Protein AF-A0A154P3H9-F1 (afdb_monomer_lite)

InterPro domains:
  IPR005570 DNA-directed RNA polymerases I, II, and III subunit RPABC3 [PF03870] (1-70)
  IPR005570 DNA-directed RNA polymerases I, II, and III subunit RPABC3 [PTHR10917] (1-70)
  IPR005570 DNA-directed RNA polymerases I, II, and III subunit RPABC3 [SM00658] (1-76)
  IPR012340 Nucleic acid-binding, OB-fold [G3DSA:2.40.50.140] (1-77)
  IPR012340 Nucleic acid-binding, OB-fold [SSF50249] (1-70)

pLDDT: mean 86.1, std 14.16, range [37.34, 97.75]

Organism: Dufourea novaeangliae (NCBI:txid178035)

Radius of gyration: 16.18 Å; chains: 1; bounding box: 34×30×44 Å

Secondary structure (DSSP, 8-state):
--------TTTS---TT--------S-S-TT-PPP-S---SGGGGG--GGGG-S------------GGGTTS-----

Sequence (77 aa):
MDLILDINSWLYPMELGDKFRLVLSTTLREDGYPDGGEWNATEQEGGSRADSFEYVMSGKVYRIEGDEASNEPSSRL

Structure (mmCIF, N/CA/C/O backbone):
data_AF-A0A154P3H9-F1
#
_entry.id   AF-A0A154P3H9-F1
#
loop_
_atom_site.group_PDB
_atom_site.id
_atom_site.type_symbol
_atom_site.label_atom_id
_atom_site.label_alt_id
_atom_site.label_comp_id
_atom_site.label_asym_id
_atom_site.label_entity_id
_atom_site.label_seq_id
_atom_site.pdbx_PDB_ins_code
_atom_site.Cartn_x
_atom_site.Cartn_y
_atom_site.Cartn_z
_atom_site.occupancy
_atom_site.B_iso_or_equiv
_atom_site.auth_seq_id
_atom_site.auth_comp_id
_atom_site.auth_asym_id
_atom_site.auth_atom_id
_atom_site.pdbx_PDB_model_num
ATOM 1 N N . MET A 1 1 ? -9.835 -11.542 10.060 1.00 77.12 1 MET A N 1
ATOM 2 C CA . MET A 1 1 ? -8.527 -10.913 9.815 1.00 77.12 1 MET A CA 1
ATOM 3 C C . MET A 1 1 ? -8.788 -9.440 9.929 1.00 77.12 1 MET A C 1
ATOM 5 O O . MET A 1 1 ? -9.615 -8.942 9.173 1.00 77.12 1 MET A O 1
ATOM 9 N N . ASP A 1 2 ? -8.152 -8.807 10.901 1.00 88.19 2 ASP A N 1
ATOM 10 C CA . ASP A 1 2 ? -8.356 -7.396 11.192 1.00 88.19 2 ASP A CA 1
ATOM 11 C C . ASP A 1 2 ? -7.142 -6.637 10.662 1.00 88.19 2 ASP A C 1
ATOM 13 O O . ASP A 1 2 ? -6.025 -7.159 10.660 1.00 88.19 2 ASP A O 1
ATOM 17 N N . LEU A 1 3 ? -7.371 -5.434 10.148 1.00 91.94 3 LEU A N 1
ATOM 18 C CA . LEU A 1 3 ? -6.338 -4.593 9.562 1.00 91.94 3 LEU A CA 1
ATOM 19 C C . LEU A 1 3 ? -6.443 -3.205 10.180 1.00 91.94 3 LEU A C 1
ATOM 21 O O . LEU A 1 3 ? -7.492 -2.569 10.100 1.00 91.94 3 LEU A O 1
ATOM 25 N N . ILE A 1 4 ? -5.335 -2.738 10.744 1.00 94.62 4 ILE A N 1
ATOM 26 C CA . ILE A 1 4 ? -5.129 -1.332 11.081 1.00 94.62 4 ILE A CA 1
ATOM 27 C C . ILE A 1 4 ? -4.132 -0.798 10.057 1.00 94.62 4 ILE A C 1
ATOM 29 O O . ILE A 1 4 ? -3.063 -1.380 9.871 1.00 94.62 4 ILE A O 1
ATOM 33 N N . LEU A 1 5 ? -4.513 0.265 9.354 1.00 95.44 5 LEU A N 1
ATOM 34 C CA . LEU A 1 5 ? -3.714 0.859 8.292 1.00 95.44 5 LEU A CA 1
ATOM 35 C C . LEU A 1 5 ? -3.874 2.374 8.326 1.00 95.44 5 LEU A C 1
ATOM 37 O O . LEU A 1 5 ? -4.970 2.886 8.099 1.00 95.44 5 LEU A O 1
ATOM 41 N N . ASP A 1 6 ? -2.774 3.076 8.567 1.00 96.88 6 ASP A N 1
ATOM 42 C CA . ASP A 1 6 ? -2.731 4.524 8.415 1.00 96.88 6 ASP A CA 1
ATOM 43 C C . ASP A 1 6 ? -2.654 4.882 6.927 1.00 96.88 6 ASP A C 1
ATOM 45 O O . ASP A 1 6 ? -1.880 4.293 6.169 1.00 96.88 6 ASP A O 1
ATOM 49 N N . ILE A 1 7 ? -3.451 5.865 6.508 1.00 96.62 7 ILE A N 1
ATOM 50 C CA . ILE A 1 7 ? -3.472 6.376 5.134 1.00 96.62 7 ILE A CA 1
ATOM 51 C C . ILE A 1 7 ? -3.381 7.899 5.126 1.00 96.62 7 ILE A C 1
ATOM 53 O O . ILE A 1 7 ? -3.808 8.575 6.064 1.00 96.62 7 ILE A O 1
ATOM 57 N N . ASN A 1 8 ? -2.887 8.460 4.024 1.00 97.75 8 ASN A N 1
ATOM 58 C CA . ASN A 1 8 ? -3.021 9.891 3.778 1.00 97.75 8 ASN A CA 1
ATOM 59 C C . ASN A 1 8 ? -4.407 10.196 3.186 1.00 97.75 8 ASN A C 1
ATOM 61 O O . ASN A 1 8 ? -4.586 10.193 1.967 1.00 97.75 8 ASN A O 1
ATOM 65 N N . SER A 1 9 ? -5.375 10.488 4.055 1.00 95.88 9 SER A N 1
ATOM 66 C CA . SER A 1 9 ? -6.770 10.738 3.666 1.00 95.88 9 SER A CA 1
ATOM 67 C C . SER A 1 9 ? -6.992 12.036 2.885 1.00 95.88 9 SER A C 1
ATOM 69 O O . SER A 1 9 ? -8.041 12.205 2.270 1.00 95.88 9 SER A O 1
ATOM 71 N N . TRP A 1 10 ? -6.018 12.953 2.870 1.00 97.38 10 TRP A N 1
ATOM 72 C CA . TRP A 1 10 ? -6.087 14.146 2.020 1.00 97.38 10 TRP A CA 1
ATOM 73 C C . TRP A 1 10 ? -5.831 13.812 0.550 1.00 97.38 10 TRP A C 1
ATOM 75 O O . TRP A 1 10 ? -6.401 14.455 -0.326 1.00 97.38 10 TRP A O 1
ATOM 85 N N . LEU A 1 11 ? -4.973 12.820 0.282 1.00 97.19 11 LEU A N 1
ATOM 86 C CA . LEU A 1 11 ? -4.698 12.339 -1.075 1.00 97.19 11 LEU A CA 1
ATOM 87 C C . LEU A 1 11 ? -5.706 11.279 -1.520 1.00 97.19 11 LEU A C 1
ATOM 89 O O . LEU A 1 11 ? -6.091 11.260 -2.685 1.00 97.19 11 LEU A O 1
ATOM 93 N N . TYR A 1 12 ? -6.121 10.409 -0.597 1.00 97.38 12 TYR A N 1
ATOM 94 C CA . TYR A 1 12 ? -7.042 9.310 -0.866 1.00 97.38 12 TYR A CA 1
ATOM 95 C C . TYR A 1 12 ? -8.169 9.292 0.181 1.00 97.38 12 TYR A C 1
ATOM 97 O O . TYR A 1 12 ? -8.046 8.625 1.214 1.00 97.38 12 TYR A O 1
ATOM 105 N N . PRO A 1 13 ? -9.240 10.080 -0.031 1.00 97.06 13 PRO A N 1
ATOM 106 C CA . PRO A 1 13 ? -10.369 10.150 0.890 1.00 97.06 13 PRO A CA 1
ATOM 107 C C . PRO A 1 13 ? -11.100 8.807 0.965 1.00 97.06 13 PRO A C 1
ATOM 109 O O . PRO A 1 13 ? -11.383 8.205 -0.066 1.00 97.06 13 PRO A O 1
ATOM 112 N N . MET A 1 14 ? -11.435 8.365 2.177 1.00 95.19 14 MET A N 1
ATOM 113 C CA . MET A 1 14 ? -12.262 7.178 2.413 1.00 95.19 14 MET A CA 1
ATOM 114 C C . MET A 1 14 ? -13.329 7.467 3.467 1.00 95.19 14 MET A C 1
ATOM 116 O O . MET A 1 14 ? -13.092 8.236 4.406 1.00 95.19 14 MET A O 1
ATOM 120 N N . GLU A 1 15 ? -14.475 6.810 3.337 1.00 95.75 15 GLU A N 1
ATOM 121 C CA . GLU A 1 15 ? -15.609 6.910 4.249 1.00 95.75 15 GLU A CA 1
ATOM 122 C C . GLU A 1 15 ? -15.845 5.608 5.028 1.00 95.75 15 GLU A C 1
ATOM 124 O O . GLU A 1 15 ? -15.361 4.519 4.700 1.00 95.75 15 GLU A O 1
ATOM 129 N N . LEU A 1 16 ? -16.609 5.713 6.116 1.00 95.38 16 LEU A N 1
ATOM 130 C CA . LEU A 1 16 ? -16.967 4.548 6.913 1.00 95.38 16 LEU A CA 1
ATOM 131 C C . LEU A 1 16 ? -17.867 3.604 6.102 1.00 95.38 16 LEU A C 1
ATOM 133 O O . LEU A 1 16 ? -18.961 3.979 5.690 1.00 95.38 16 LEU A O 1
ATOM 137 N N . GLY A 1 17 ? -17.441 2.348 5.969 1.00 95.75 17 GLY A N 1
ATOM 138 C 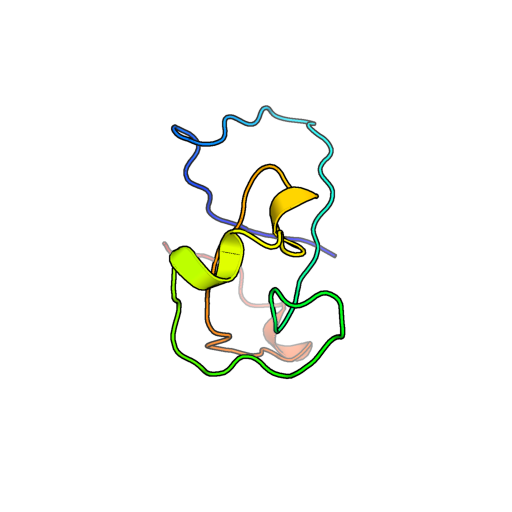CA . GLY A 1 17 ? -18.179 1.311 5.242 1.00 95.75 17 GLY A CA 1
ATOM 139 C C . GLY A 1 17 ? -17.713 1.099 3.801 1.00 95.75 17 GLY A C 1
ATOM 140 O O . GLY A 1 17 ? -18.180 0.148 3.165 1.00 95.75 17 GLY A O 1
ATOM 141 N N . ASP A 1 18 ? -16.770 1.913 3.316 1.00 96.50 18 ASP A N 1
ATOM 142 C CA . ASP A 1 18 ? -16.151 1.712 2.011 1.00 96.50 18 ASP A CA 1
ATOM 143 C C . ASP A 1 18 ? -15.478 0.343 1.916 1.00 96.50 18 ASP A C 1
ATOM 145 O O . ASP A 1 18 ? -14.827 -0.153 2.842 1.00 96.50 18 ASP A O 1
ATOM 149 N N . LYS A 1 19 ? -15.646 -0.287 0.754 1.00 96.12 19 LYS A N 1
ATOM 150 C CA . LYS A 1 19 ? -15.003 -1.556 0.423 1.00 96.12 19 LYS A CA 1
ATOM 151 C C . LYS A 1 19 ? -13.878 -1.282 -0.553 1.00 96.12 19 LYS A C 1
ATOM 153 O O . LYS A 1 19 ? -14.116 -0.743 -1.627 1.00 96.12 19 LYS A O 1
ATOM 158 N N . PHE A 1 20 ? -12.681 -1.735 -0.215 1.00 95.31 20 PHE A N 1
ATOM 159 C CA . PHE A 1 20 ? -11.506 -1.589 -1.063 1.00 95.31 20 PHE A CA 1
ATOM 160 C C . PHE A 1 20 ? -10.819 -2.936 -1.282 1.00 95.31 20 PHE A C 1
ATOM 162 O O . PHE A 1 20 ? -10.990 -3.892 -0.519 1.00 95.31 20 PHE A O 1
ATOM 169 N N . ARG A 1 21 ? -10.037 -3.014 -2.360 1.00 96.25 21 ARG A N 1
ATOM 170 C CA . ARG A 1 21 ? -9.211 -4.177 -2.687 1.00 96.25 21 ARG A CA 1
ATOM 171 C C . ARG A 1 21 ? -7.775 -3.897 -2.260 1.00 96.25 21 ARG A C 1
ATOM 173 O O . ARG A 1 21 ? -7.135 -3.014 -2.817 1.00 96.25 21 ARG A O 1
ATOM 180 N N . LEU A 1 22 ? -7.266 -4.685 -1.316 1.00 95.75 22 LEU A N 1
ATOM 181 C CA . LEU A 1 22 ? -5.878 -4.613 -0.864 1.00 95.75 22 LEU A CA 1
ATOM 182 C C . LEU A 1 22 ? -5.045 -5.727 -1.498 1.00 95.75 22 LEU A C 1
ATOM 184 O O . LEU A 1 22 ? -5.448 -6.890 -1.498 1.00 95.75 22 LEU A O 1
ATOM 188 N N . VAL A 1 23 ? -3.866 -5.369 -2.008 1.00 96.06 23 VAL A N 1
ATOM 189 C CA . VAL A 1 23 ? -2.856 -6.314 -2.496 1.00 96.06 23 VAL A CA 1
ATOM 190 C C . VAL A 1 23 ? -1.502 -5.931 -1.914 1.00 96.06 23 VAL A C 1
ATOM 192 O O . VAL A 1 23 ? -1.098 -4.775 -1.986 1.00 96.06 23 VAL A O 1
ATOM 195 N N . LEU A 1 24 ? -0.794 -6.917 -1.361 1.00 94.94 24 LEU A N 1
ATOM 196 C CA . LEU A 1 24 ? 0.609 -6.788 -0.974 1.00 94.94 24 LEU A CA 1
ATOM 197 C C . LEU A 1 24 ? 1.481 -7.393 -2.075 1.00 94.94 24 LEU A C 1
ATOM 199 O O . LEU A 1 24 ? 1.202 -8.489 -2.560 1.00 94.94 24 LEU A O 1
ATOM 203 N N . SER A 1 25 ? 2.530 -6.678 -2.472 1.00 94.31 25 SER A N 1
ATOM 204 C CA . SER A 1 25 ? 3.467 -7.110 -3.510 1.00 94.31 25 SER A CA 1
ATOM 205 C C . SER A 1 25 ? 4.892 -6.744 -3.116 1.00 94.31 25 SER A C 1
ATOM 207 O O . SER A 1 25 ? 5.118 -5.694 -2.522 1.00 94.31 25 SER A O 1
ATOM 209 N N . THR A 1 26 ? 5.856 -7.590 -3.473 1.00 93.50 26 THR A N 1
ATOM 210 C CA . THR A 1 26 ? 7.295 -7.339 -3.272 1.00 93.50 26 THR A CA 1
ATOM 211 C C . THR A 1 26 ? 7.959 -6.670 -4.479 1.00 93.50 26 THR A C 1
ATOM 213 O O . THR A 1 26 ? 9.161 -6.439 -4.461 1.00 93.50 26 THR A O 1
ATOM 216 N N . THR A 1 27 ? 7.202 -6.417 -5.551 1.00 92.19 27 THR A N 1
ATOM 217 C CA . THR A 1 27 ? 7.664 -5.781 -6.794 1.00 92.19 27 THR A CA 1
ATOM 218 C C . THR A 1 27 ? 6.502 -5.082 -7.508 1.00 92.19 27 THR A C 1
ATOM 220 O O . THR A 1 27 ? 5.350 -5.519 -7.398 1.00 92.19 27 THR A O 1
ATOM 223 N N . LEU A 1 28 ? 6.791 -4.005 -8.243 1.00 91.12 28 LEU A N 1
ATOM 224 C CA . LEU A 1 28 ? 5.828 -3.337 -9.132 1.00 91.12 28 LEU A CA 1
ATOM 225 C C . LEU A 1 28 ? 5.773 -3.968 -10.528 1.00 91.12 28 LEU A C 1
ATOM 227 O O . LEU A 1 28 ? 4.874 -3.661 -11.311 1.00 91.12 28 LEU A O 1
ATOM 231 N N . ARG A 1 29 ? 6.709 -4.865 -10.843 1.00 88.56 29 ARG A N 1
ATOM 232 C CA . ARG A 1 29 ? 6.779 -5.517 -12.148 1.00 88.56 29 ARG A CA 1
ATOM 233 C C . ARG A 1 29 ? 5.690 -6.576 -12.283 1.00 88.56 29 ARG A C 1
ATOM 235 O O . ARG A 1 29 ? 5.456 -7.379 -11.375 1.00 88.56 29 ARG A O 1
ATOM 242 N N . GLU A 1 30 ? 5.029 -6.609 -13.433 1.00 87.62 30 GLU A N 1
ATOM 243 C CA . GLU A 1 30 ? 3.977 -7.597 -13.692 1.00 87.62 30 GLU A CA 1
ATOM 244 C C . GLU A 1 30 ? 4.527 -9.017 -13.846 1.00 87.62 30 GLU 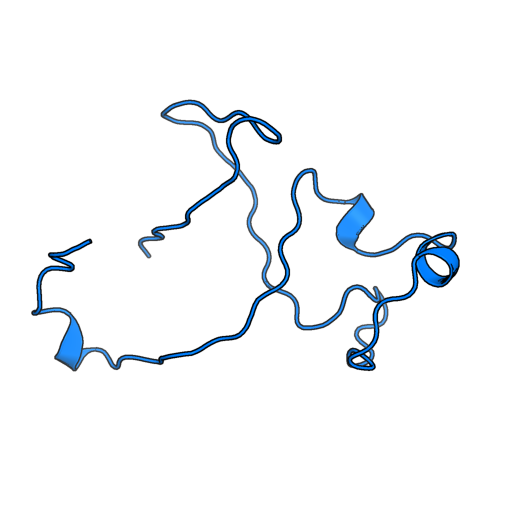A C 1
ATOM 246 O O . GLU A 1 30 ? 3.887 -9.967 -13.400 1.00 87.62 30 GLU A O 1
ATOM 251 N N . ASP A 1 31 ? 5.748 -9.142 -14.375 1.00 87.50 31 ASP A N 1
ATOM 252 C CA . ASP A 1 31 ? 6.471 -10.407 -14.558 1.00 87.50 31 ASP A CA 1
ATOM 253 C C . ASP A 1 31 ? 6.911 -11.078 -13.242 1.00 87.50 31 ASP A C 1
ATOM 255 O O . ASP A 1 31 ? 7.366 -12.222 -13.250 1.00 87.50 31 ASP A O 1
ATOM 259 N N . GLY A 1 32 ? 6.762 -10.388 -12.106 1.00 85.81 32 GLY A N 1
ATOM 260 C CA . GLY A 1 32 ? 7.129 -10.899 -10.789 1.00 85.81 32 GLY A CA 1
ATOM 261 C C . GLY A 1 32 ? 8.633 -10.908 -10.510 1.00 85.81 32 GLY A C 1
ATOM 262 O O . GLY A 1 32 ? 9.042 -11.456 -9.484 1.00 85.81 32 GLY A O 1
ATOM 263 N N . TYR A 1 33 ? 9.457 -10.308 -11.373 1.00 88.56 33 TYR A N 1
ATOM 264 C CA . TYR A 1 33 ? 10.889 -10.199 -11.116 1.00 88.56 33 TYR A CA 1
ATOM 265 C C . TYR A 1 33 ? 11.140 -9.356 -9.847 1.00 88.56 33 TYR A C 1
ATOM 267 O O . TYR A 1 33 ? 10.449 -8.346 -9.647 1.00 88.56 33 TYR A O 1
ATOM 275 N N . PRO A 1 34 ? 12.091 -9.754 -8.975 1.00 88.62 34 PRO A N 1
ATOM 276 C CA . PRO A 1 34 ? 12.352 -9.057 -7.718 1.00 88.62 34 PRO A CA 1
ATOM 277 C C . PRO A 1 34 ? 12.653 -7.570 -7.910 1.00 88.62 34 PRO A C 1
ATOM 279 O O . PRO A 1 34 ? 13.245 -7.171 -8.913 1.00 88.62 34 PRO A O 1
ATOM 282 N N . ASP A 1 35 ? 12.259 -6.765 -6.926 1.00 85.94 35 ASP A N 1
ATOM 283 C CA . ASP A 1 35 ? 12.574 -5.341 -6.916 1.00 85.94 35 ASP A CA 1
ATOM 284 C C . ASP A 1 35 ? 14.091 -5.106 -6.816 1.00 85.94 35 ASP A C 1
ATOM 286 O O . ASP A 1 35 ? 14.794 -5.788 -6.065 1.00 85.94 35 ASP A O 1
ATOM 290 N N . GLY A 1 36 ? 14.591 -4.138 -7.588 1.00 83.69 36 GLY A N 1
ATOM 291 C CA . GLY A 1 36 ? 16.011 -3.779 -7.631 1.00 83.69 36 GLY A CA 1
ATOM 292 C C . GLY A 1 36 ? 16.466 -2.944 -6.431 1.00 83.69 36 GLY A C 1
ATOM 293 O O . GLY A 1 36 ? 17.666 -2.761 -6.240 1.00 83.69 36 GLY A O 1
ATOM 294 N N . GLY A 1 37 ? 15.525 -2.450 -5.618 1.00 84.62 37 GLY A N 1
ATOM 295 C CA . GLY A 1 37 ? 15.791 -1.625 -4.437 1.00 84.62 37 GLY A CA 1
ATOM 296 C C . GLY A 1 37 ? 15.999 -0.137 -4.735 1.00 84.62 37 GLY A C 1
ATOM 297 O O . GLY A 1 37 ? 16.100 0.656 -3.799 1.00 84.62 37 GLY A O 1
ATOM 298 N N . GLU A 1 38 ? 16.020 0.251 -6.009 1.00 86.81 38 GLU A N 1
ATOM 299 C CA . GLU A 1 38 ? 16.036 1.639 -6.463 1.00 86.81 38 GLU A CA 1
ATOM 300 C C . GLU A 1 38 ? 14.760 1.936 -7.248 1.00 86.81 38 GLU A C 1
ATOM 302 O O . GLU A 1 38 ? 14.313 1.129 -8.061 1.00 86.81 38 GLU A O 1
ATOM 307 N N . TRP A 1 39 ? 14.168 3.104 -7.000 1.00 87.00 39 TRP A N 1
ATOM 308 C CA . TRP A 1 39 ? 12.992 3.552 -7.734 1.00 87.00 39 TRP A CA 1
ATOM 309 C C . TRP A 1 39 ? 13.388 4.564 -8.804 1.00 87.00 39 TRP A C 1
ATOM 311 O O . TRP A 1 39 ? 14.048 5.561 -8.507 1.00 87.00 39 TRP A O 1
ATOM 321 N N . ASN A 1 40 ? 12.924 4.331 -10.031 1.00 85.69 40 ASN A N 1
ATOM 322 C CA . ASN A 1 40 ? 13.131 5.222 -11.160 1.00 85.69 40 ASN A CA 1
ATOM 323 C C . ASN A 1 40 ? 11.792 5.566 -11.830 1.00 85.69 40 ASN A C 1
ATOM 325 O O . ASN A 1 40 ? 11.076 4.691 -12.312 1.00 85.69 40 ASN A O 1
ATOM 329 N N . ALA A 1 41 ? 11.470 6.860 -11.891 1.00 84.88 41 ALA A N 1
ATOM 330 C CA . ALA A 1 41 ? 10.236 7.350 -12.499 1.00 84.88 41 ALA A CA 1
ATOM 331 C C . ALA A 1 41 ? 10.144 7.030 -14.000 1.00 84.88 41 ALA A C 1
ATOM 333 O O . ALA A 1 41 ? 9.061 6.715 -14.485 1.00 84.88 41 ALA A O 1
ATOM 334 N N . THR A 1 42 ? 11.261 7.084 -14.734 1.00 83.81 42 THR A N 1
ATOM 335 C CA . THR A 1 42 ? 11.250 6.878 -16.194 1.00 83.81 42 THR A CA 1
ATOM 336 C C . THR A 1 42 ? 11.019 5.418 -16.568 1.00 83.81 42 THR A C 1
ATOM 338 O O . THR A 1 42 ? 10.502 5.123 -17.637 1.00 83.81 42 THR A O 1
ATOM 341 N N . GLU A 1 43 ? 11.374 4.484 -15.684 1.00 75.12 43 GLU A N 1
ATOM 342 C CA . GLU A 1 43 ? 11.119 3.052 -15.889 1.00 75.12 43 GLU A CA 1
ATOM 343 C C . GLU A 1 43 ? 9.634 2.694 -15.754 1.00 75.12 43 GLU A C 1
ATOM 345 O O . GLU A 1 43 ? 9.217 1.638 -16.225 1.00 75.12 43 GLU A O 1
ATOM 350 N N . GLN A 1 44 ? 8.820 3.583 -15.175 1.00 73.56 44 GLN A N 1
ATOM 351 C CA . GLN A 1 44 ? 7.371 3.402 -15.086 1.00 73.56 44 GLN A CA 1
ATOM 352 C C . GLN A 1 44 ? 6.606 3.850 -16.337 1.00 73.56 44 GLN A C 1
ATOM 354 O O . GLN A 1 44 ? 5.411 3.589 -16.426 1.00 73.56 44 GLN A O 1
ATOM 359 N N . GLU A 1 45 ? 7.254 4.465 -17.332 1.00 74.25 45 GLU A N 1
ATOM 360 C CA . GLU A 1 45 ? 6.573 4.876 -18.573 1.00 74.25 45 GLU A CA 1
ATOM 361 C C . GLU A 1 45 ? 6.002 3.686 -19.370 1.00 74.25 45 GLU A C 1
ATOM 363 O O . GLU A 1 45 ? 5.065 3.853 -20.147 1.00 74.25 45 GLU A O 1
ATOM 368 N N . GLY A 1 46 ? 6.527 2.474 -19.150 1.00 79.44 46 GLY A N 1
ATOM 369 C CA . GLY A 1 46 ? 5.999 1.227 -19.719 1.00 79.44 46 GLY A CA 1
ATOM 370 C C . GLY A 1 46 ? 4.768 0.662 -19.000 1.00 79.44 46 GLY A C 1
ATOM 371 O O . GLY A 1 46 ? 4.280 -0.397 -19.395 1.00 79.44 46 GLY A O 1
ATOM 372 N N . GLY A 1 47 ? 4.284 1.353 -17.968 1.00 84.56 47 GLY A N 1
ATOM 373 C CA . GLY A 1 47 ? 3.244 0.885 -17.064 1.00 84.56 47 GLY A CA 1
ATOM 374 C C . GLY A 1 47 ? 3.766 -0.087 -16.007 1.00 84.56 47 GLY A C 1
ATOM 375 O O . GLY A 1 47 ? 4.829 -0.705 -16.143 1.00 84.56 47 GLY A O 1
ATOM 376 N N . SER A 1 48 ? 3.029 -0.209 -14.910 1.00 90.44 48 SER A N 1
ATOM 377 C CA . SER A 1 48 ? 3.356 -1.134 -13.826 1.00 90.44 48 SER A CA 1
ATOM 378 C C . SER A 1 48 ? 2.105 -1.677 -13.147 1.00 90.44 48 SER A C 1
ATOM 380 O O . SER A 1 48 ? 0.986 -1.211 -13.362 1.00 90.44 48 SER A O 1
ATOM 382 N N . ARG A 1 49 ? 2.291 -2.641 -12.238 1.00 91.62 49 ARG A N 1
ATOM 383 C CA . ARG A 1 49 ? 1.199 -3.165 -11.408 1.00 91.62 49 ARG A CA 1
ATOM 384 C C . ARG A 1 49 ? 0.472 -2.055 -10.637 1.00 91.62 49 ARG A C 1
ATOM 386 O O . ARG A 1 49 ? -0.693 -2.243 -10.295 1.00 91.62 49 ARG A O 1
ATOM 393 N N . ALA A 1 50 ? 1.141 -0.930 -10.359 1.00 92.50 50 ALA A N 1
ATOM 394 C CA . ALA A 1 50 ? 0.551 0.222 -9.683 1.00 92.50 50 ALA A CA 1
ATOM 395 C C . ALA A 1 50 ? -0.626 0.826 -10.460 1.00 92.50 50 ALA A C 1
ATOM 397 O O . ALA A 1 50 ? -1.577 1.272 -9.830 1.00 92.50 50 ALA A O 1
ATOM 398 N N . ASP A 1 51 ? -0.618 0.762 -11.795 1.00 93.06 51 ASP A N 1
ATOM 399 C CA . ASP A 1 51 ? -1.634 1.402 -12.644 1.00 93.06 51 ASP A CA 1
ATOM 400 C C . ASP A 1 51 ? -3.034 0.793 -12.469 1.00 93.06 51 ASP A C 1
ATOM 402 O O . ASP A 1 51 ? -4.046 1.394 -12.821 1.00 93.06 51 ASP A O 1
ATOM 406 N N . SER A 1 52 ? -3.107 -0.411 -11.894 1.00 94.62 52 SER A N 1
ATOM 407 C CA . SER A 1 52 ? -4.361 -1.092 -11.555 1.00 94.62 52 SER A CA 1
ATOM 408 C C . SER A 1 52 ? -4.914 -0.726 -10.166 1.00 94.62 52 SER A C 1
ATOM 410 O O . SER A 1 52 ? -5.864 -1.374 -9.705 1.00 94.62 52 SER A O 1
ATOM 412 N N . PHE A 1 53 ? -4.306 0.233 -9.459 1.00 96.12 53 PHE A N 1
ATOM 413 C CA . PHE A 1 53 ? -4.668 0.633 -8.097 1.00 96.12 53 PHE A CA 1
ATOM 414 C C . PHE A 1 53 ? -4.668 2.155 -7.937 1.00 96.12 53 PHE A C 1
ATOM 416 O O . PHE A 1 53 ? -3.892 2.869 -8.559 1.00 96.12 53 PHE A O 1
ATOM 423 N N . GLU A 1 54 ? -5.533 2.650 -7.057 1.00 96.56 54 GLU A N 1
ATOM 424 C CA . GLU A 1 54 ? -5.733 4.091 -6.848 1.00 96.56 54 GLU A CA 1
ATOM 425 C C . GLU A 1 54 ? -4.772 4.672 -5.799 1.00 96.56 54 GLU A C 1
ATOM 427 O O . GLU A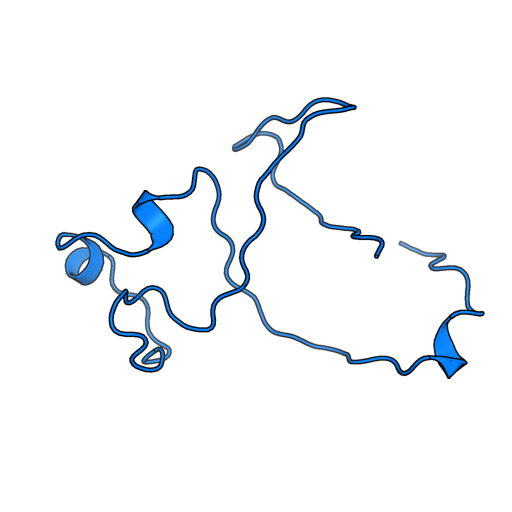 1 54 ? -4.466 5.862 -5.818 1.00 96.56 54 GLU A O 1
ATOM 432 N N . TYR A 1 55 ? -4.276 3.831 -4.888 1.00 96.94 55 TYR A N 1
ATOM 433 C CA . TYR A 1 55 ? -3.381 4.227 -3.808 1.00 96.94 55 TYR A CA 1
ATOM 434 C C . TYR A 1 55 ? -2.285 3.181 -3.607 1.00 96.94 55 TYR A C 1
ATOM 436 O O . TYR A 1 55 ? -2.566 1.988 -3.470 1.00 96.94 55 TYR A O 1
AT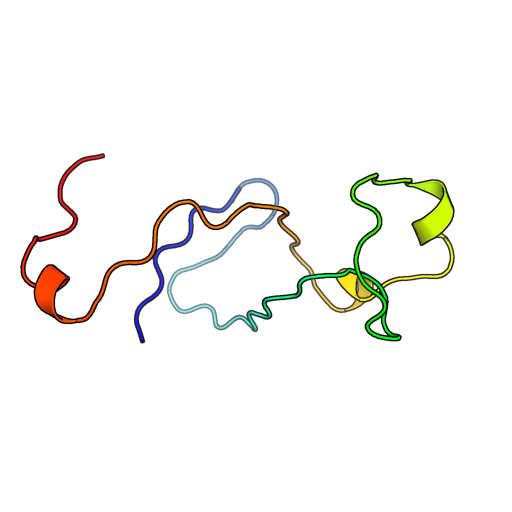OM 444 N N . VAL A 1 56 ? -1.028 3.629 -3.583 1.00 95.75 56 VAL A N 1
ATOM 445 C CA . VAL A 1 56 ? 0.152 2.763 -3.465 1.00 95.75 56 VAL A CA 1
ATOM 446 C C . VAL A 1 56 ? 1.063 3.276 -2.359 1.00 95.75 56 VAL A C 1
ATOM 448 O O . VAL A 1 56 ? 1.349 4.468 -2.266 1.00 95.75 56 VAL A O 1
ATOM 451 N N . MET A 1 57 ? 1.545 2.349 -1.532 1.00 96.12 57 MET A N 1
ATOM 452 C CA . MET A 1 57 ? 2.516 2.604 -0.473 1.00 96.12 57 MET A CA 1
ATOM 453 C C . MET A 1 57 ? 3.708 1.660 -0.617 1.00 96.12 57 MET A C 1
ATOM 455 O O . MET A 1 57 ? 3.555 0.516 -1.044 1.00 96.12 57 MET A O 1
ATOM 459 N N . SER A 1 58 ? 4.888 2.133 -0.218 1.00 94.38 58 SER A N 1
ATOM 460 C CA . SER A 1 58 ? 6.098 1.319 -0.078 1.00 94.38 58 SER A CA 1
ATOM 461 C C . SER A 1 58 ? 6.535 1.326 1.383 1.00 94.38 58 SER A C 1
ATOM 463 O O . SER A 1 58 ? 6.549 2.374 2.028 1.00 94.38 58 SER A O 1
ATOM 465 N N . GLY A 1 59 ? 6.861 0.152 1.920 1.00 94.00 59 GLY A N 1
ATOM 466 C CA . GLY A 1 59 ? 7.183 -0.022 3.331 1.00 94.00 59 GLY A CA 1
ATOM 467 C C . GLY A 1 59 ? 8.015 -1.272 3.587 1.00 94.00 59 GLY A C 1
ATOM 468 O O . GLY A 1 59 ? 8.321 -2.042 2.678 1.00 94.00 59 GLY A O 1
ATOM 469 N N . LYS A 1 60 ? 8.398 -1.470 4.850 1.00 94.06 60 LYS A N 1
ATOM 470 C CA . LYS A 1 60 ? 9.166 -2.635 5.304 1.00 94.06 60 LYS A CA 1
ATOM 471 C C . LYS A 1 60 ? 8.463 -3.273 6.494 1.00 94.06 60 LYS A C 1
ATOM 473 O O . LYS A 1 60 ? 8.025 -2.570 7.401 1.00 94.06 60 LYS A O 1
ATOM 478 N N . VAL A 1 61 ? 8.390 -4.602 6.506 1.00 95.06 61 VAL A N 1
ATOM 479 C CA . VAL A 1 61 ? 7.929 -5.348 7.683 1.00 95.06 61 VAL A CA 1
ATOM 480 C C . VAL A 1 61 ? 8.978 -5.189 8.781 1.00 95.06 61 VAL A C 1
ATOM 482 O O . VAL A 1 61 ? 10.136 -5.546 8.579 1.00 95.06 61 VAL A O 1
ATOM 485 N N . TYR A 1 62 ? 8.580 -4.634 9.925 1.00 96.12 62 TYR A N 1
ATOM 486 C CA . TYR A 1 62 ? 9.497 -4.361 11.039 1.00 96.12 62 TYR A CA 1
ATOM 487 C C . TYR A 1 62 ? 9.361 -5.366 12.191 1.00 96.12 62 TYR A C 1
ATOM 489 O O . TYR A 1 62 ? 10.312 -5.575 12.941 1.00 96.12 62 TYR A O 1
ATOM 497 N N . ARG A 1 63 ? 8.184 -5.982 12.345 1.00 94.25 63 ARG A N 1
ATOM 498 C CA . ARG A 1 63 ? 7.864 -6.915 13.425 1.00 94.25 63 ARG A CA 1
ATOM 499 C C . ARG A 1 63 ? 6.892 -7.974 12.919 1.00 94.25 63 ARG A C 1
ATOM 501 O O . ARG A 1 63 ? 5.981 -7.658 12.160 1.00 94.25 63 ARG A O 1
ATOM 508 N N . ILE A 1 64 ? 7.094 -9.212 13.358 1.00 93.62 64 ILE A N 1
ATOM 509 C CA . ILE A 1 64 ? 6.157 -10.323 13.178 1.00 93.62 64 ILE A CA 1
ATOM 510 C C . ILE A 1 64 ? 5.864 -10.853 14.576 1.00 93.62 64 ILE A C 1
ATOM 512 O O . ILE A 1 64 ? 6.786 -11.228 15.298 1.00 93.62 64 ILE A O 1
ATOM 516 N N . GLU A 1 65 ? 4.597 -10.835 14.965 1.00 90.00 65 GLU A N 1
ATOM 517 C CA . GLU A 1 65 ? 4.131 -11.380 16.238 1.00 90.00 65 GLU A CA 1
ATOM 518 C C . GLU A 1 65 ? 3.446 -12.724 15.983 1.00 90.00 65 GLU A C 1
ATOM 520 O O . GLU A 1 65 ? 2.751 -12.884 14.981 1.00 90.00 65 GLU A O 1
ATOM 525 N N . GLY A 1 66 ? 3.692 -13.704 16.853 1.00 83.81 66 GLY A N 1
ATOM 526 C CA . GLY A 1 66 ? 2.993 -14.989 16.826 1.00 83.81 66 GLY A CA 1
ATOM 527 C C . GLY A 1 66 ? 1.672 -14.932 17.595 1.00 83.81 66 GLY A C 1
ATOM 528 O O . GLY A 1 66 ? 1.426 -13.988 18.345 1.00 83.81 66 GLY A O 1
ATOM 529 N N . ASP A 1 67 ? 0.857 -15.978 17.462 1.00 70.38 67 ASP A N 1
AT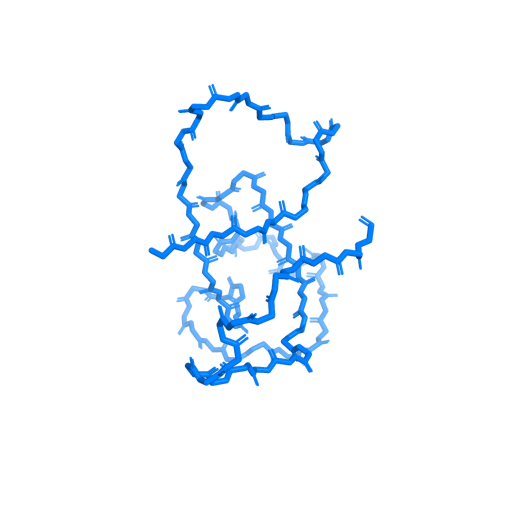OM 530 C CA . ASP A 1 67 ? -0.498 -16.051 18.034 1.00 70.38 67 ASP A CA 1
ATOM 531 C C . ASP A 1 67 ? -0.558 -15.883 19.569 1.00 70.38 67 ASP A C 1
ATOM 533 O O . ASP A 1 67 ? -1.604 -15.545 20.111 1.00 70.38 67 ASP A O 1
ATOM 537 N N . GLU A 1 68 ? 0.553 -16.052 20.293 1.00 61.84 68 GLU A N 1
ATOM 538 C CA . GLU A 1 68 ? 0.609 -15.843 21.750 1.00 61.84 68 GLU A CA 1
ATOM 539 C C . GLU A 1 68 ? 0.597 -14.358 22.167 1.00 61.84 68 GLU A C 1
ATOM 541 O O . GLU A 1 68 ? 0.322 -14.042 23.326 1.00 61.84 68 GLU A O 1
ATOM 546 N N . ALA A 1 69 ? 0.854 -13.432 21.236 1.00 56.28 69 ALA A N 1
ATOM 547 C CA . ALA A 1 69 ? 0.885 -11.991 21.500 1.00 56.28 69 ALA A CA 1
ATOM 548 C C . ALA A 1 69 ? -0.501 -11.319 21.438 1.00 56.28 69 ALA A C 1
ATOM 550 O O . ALA A 1 69 ? -0.637 -10.155 21.812 1.00 56.28 69 ALA A O 1
ATOM 551 N N . SER A 1 70 ? -1.551 -12.037 21.019 1.00 55.09 70 SER A N 1
ATOM 552 C CA . SER A 1 70 ? -2.897 -11.479 20.805 1.00 55.09 70 SER A CA 1
ATOM 553 C C . SER A 1 70 ? -3.633 -11.039 22.083 1.00 55.09 70 SER A C 1
ATOM 555 O O . SER A 1 70 ? -4.781 -10.608 22.005 1.00 55.09 70 SER A O 1
ATOM 557 N N . ASN A 1 71 ? -3.010 -11.174 23.260 1.00 53.19 71 ASN A N 1
ATOM 558 C CA . ASN A 1 71 ? -3.566 -10.753 24.551 1.00 53.19 71 ASN A CA 1
ATOM 559 C C . ASN A 1 71 ? -3.068 -9.386 25.039 1.00 53.19 71 ASN A C 1
ATOM 561 O O . ASN A 1 71 ? -3.577 -8.897 26.048 1.00 53.19 71 ASN A O 1
ATOM 565 N N . GLU A 1 72 ? -2.112 -8.747 24.360 1.00 54.88 72 GLU A N 1
ATOM 566 C CA . GLU A 1 72 ? -1.810 -7.344 24.649 1.00 54.88 72 GLU A CA 1
ATOM 567 C C . GLU A 1 72 ? -2.776 -6.463 23.845 1.00 54.88 72 GLU A C 1
ATOM 569 O O . GLU A 1 72 ? -2.734 -6.480 22.612 1.00 54.88 72 GLU A O 1
ATOM 574 N N . PRO A 1 73 ? -3.672 -5.691 24.493 1.00 50.38 73 PRO A N 1
ATOM 575 C CA . PRO A 1 73 ? -4.455 -4.710 23.765 1.00 50.38 73 PRO A CA 1
ATOM 576 C C . PRO A 1 73 ? -3.464 -3.764 23.095 1.00 50.38 73 PRO A C 1
ATOM 578 O O . PRO A 1 73 ? -2.610 -3.198 23.780 1.00 50.38 73 PRO A O 1
ATOM 581 N N . SER A 1 74 ? -3.575 -3.601 21.773 1.00 58.12 74 SER A N 1
ATOM 582 C CA . SER A 1 74 ? -2.883 -2.558 21.012 1.00 58.12 74 SER A CA 1
ATOM 583 C C . SER A 1 74 ? -3.313 -1.198 21.562 1.00 58.12 74 SER A C 1
ATOM 585 O O . SER A 1 74 ? -4.247 -0.558 21.094 1.00 58.12 74 SER A O 1
ATOM 587 N N . SER A 1 75 ? -2.684 -0.812 22.660 1.00 62.50 75 SER A N 1
ATOM 588 C 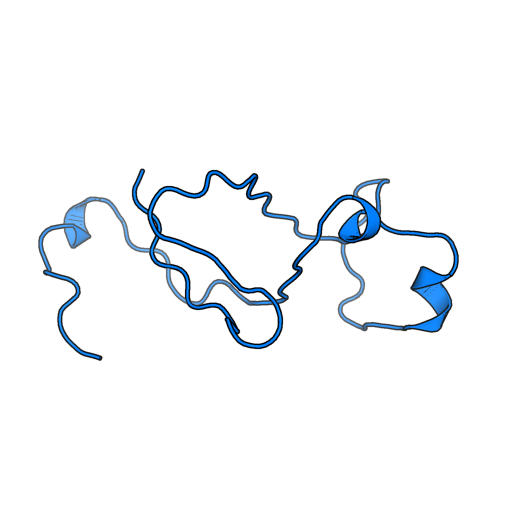CA . SER A 1 75 ? -2.909 0.397 23.418 1.00 62.50 75 SER A CA 1
ATOM 589 C C . SER A 1 75 ? -1.592 1.140 23.404 1.00 62.50 75 SER A C 1
ATOM 591 O O . SER A 1 75 ? -0.573 0.595 23.833 1.00 62.50 75 SER A O 1
ATOM 593 N N . ARG A 1 76 ? -1.678 2.402 22.972 1.00 47.38 76 ARG A N 1
ATOM 594 C CA . ARG A 1 76 ? -0.637 3.439 22.913 1.00 47.38 76 ARG A CA 1
ATOM 595 C C . ARG A 1 76 ? 0.041 3.572 21.552 1.00 47.38 76 ARG A C 1
ATOM 597 O O . ARG A 1 76 ? 1.163 3.113 21.356 1.00 47.38 76 ARG A O 1
ATOM 604 N N . LEU A 1 77 ? -0.622 4.335 20.689 1.00 37.34 77 LEU A N 1
ATOM 605 C CA . LEU A 1 77 ? -0.119 5.639 20.246 1.00 37.34 77 LEU A CA 1
ATOM 606 C C . LEU A 1 77 ? -1.274 6.645 20.252 1.00 37.34 77 LEU A C 1
ATOM 608 O O . LEU A 1 77 ? -2.409 6.213 19.956 1.00 37.34 77 LEU A O 1
#

Foldseek 3Di:
DDDDDDDDCVQPPDDPPDDDDDDDAQDFAPVNPGDPPDDDPVVCVVPTVCVVDDDDDDDDDDDDDDPVPVPDPPDDD